Protein AF-A0A7L3M4V9-F1 (afdb_monomer_lite)

Radius of gyration: 29.65 Å; chains: 1; bounding box: 80×29×102 Å

InterPro domains:
  IPR028092 Retinal degeneration protein 3 [PF14473] (6-133)
  IPR028092 Retinal degeneration protein 3 [PTHR28489] (1-167)

Structure (mmCIF, N/CA/C/O backbone):
data_AF-A0A7L3M4V9-F1
#
_entry.id   AF-A0A7L3M4V9-F1
#
loop_
_atom_site.group_PDB
_atom_site.id
_atom_site.type_symbol
_atom_site.label_atom_id
_atom_site.label_alt_id
_atom_site.label_comp_id
_atom_site.label_asym_id
_atom_site.label_entity_id
_atom_site.label_seq_id
_atom_site.pdbx_PDB_ins_code
_atom_site.Cartn_x
_atom_site.Cartn_y
_atom_site.Cartn_z
_atom_site.occupancy
_atom_site.B_iso_or_equiv
_atom_site.auth_seq_id
_atom_site.auth_comp_id
_atom_site.auth_asym_id
_atom_site.auth_atom_id
_atom_site.pdbx_PDB_model_num
ATOM 1 N N . MET A 1 1 ? -22.125 -5.978 -5.009 1.00 40.03 1 MET A N 1
ATOM 2 C CA . MET A 1 1 ? -21.325 -5.673 -6.216 1.00 40.03 1 MET A CA 1
ATOM 3 C C . MET A 1 1 ? -19.858 -5.796 -5.846 1.00 40.03 1 MET A C 1
ATOM 5 O O . MET A 1 1 ? -19.538 -5.395 -4.733 1.00 40.03 1 MET A O 1
ATOM 9 N N . PRO A 1 2 ? -18.978 -6.376 -6.681 1.00 50.69 2 PRO A N 1
ATOM 10 C CA . PRO A 1 2 ? -17.556 -6.343 -6.381 1.00 50.69 2 PRO A CA 1
ATOM 11 C C . PRO A 1 2 ? -17.089 -4.898 -6.581 1.00 50.69 2 PRO A C 1
ATOM 13 O O . PRO A 1 2 ? -17.061 -4.414 -7.708 1.00 50.69 2 PRO A O 1
ATOM 16 N N . LEU A 1 3 ? -16.756 -4.202 -5.492 1.00 53.09 3 LEU A N 1
ATOM 17 C CA . LEU A 1 3 ? -16.322 -2.794 -5.508 1.00 53.09 3 LEU A CA 1
ATOM 18 C C . LEU A 1 3 ? -14.974 -2.584 -6.230 1.00 53.09 3 LEU A C 1
ATOM 20 O O . LEU A 1 3 ? -14.517 -1.467 -6.415 1.00 53.09 3 LEU A O 1
ATOM 24 N N . PHE A 1 4 ? -14.359 -3.666 -6.711 1.00 59.19 4 PHE A N 1
ATOM 25 C CA . PHE A 1 4 ? -13.019 -3.677 -7.285 1.00 59.19 4 PHE A CA 1
ATOM 26 C C . PHE A 1 4 ? -12.988 -4.272 -8.701 1.00 59.19 4 PHE A C 1
ATOM 28 O O . PHE A 1 4 ? -12.036 -4.956 -9.059 1.00 59.19 4 PHE A O 1
ATOM 35 N N . GLY A 1 5 ? -14.028 -4.046 -9.514 1.00 57.38 5 GLY A N 1
ATOM 36 C CA . GLY A 1 5 ? -14.116 -4.575 -10.887 1.00 57.38 5 GLY A CA 1
ATOM 37 C C . GLY A 1 5 ? -13.036 -4.059 -11.852 1.00 57.38 5 GLY A C 1
ATOM 38 O O . GLY A 1 5 ? -12.714 -4.731 -12.827 1.00 57.38 5 GLY A O 1
ATOM 39 N N . TRP A 1 6 ? -12.445 -2.898 -11.559 1.00 62.44 6 TRP A N 1
ATOM 40 C CA . TRP A 1 6 ? -11.313 -2.322 -12.296 1.00 62.44 6 TRP A CA 1
ATOM 41 C C . TRP A 1 6 ? -9.939 -2.885 -11.897 1.00 62.44 6 TRP A C 1
ATOM 43 O O . TRP A 1 6 ? -9.012 -2.858 -12.705 1.00 62.44 6 TRP A O 1
ATOM 53 N N . MET A 1 7 ? -9.802 -3.438 -10.685 1.00 58.91 7 MET A N 1
ATOM 54 C CA . MET A 1 7 ? -8.608 -4.175 -10.276 1.00 58.91 7 MET A CA 1
ATOM 55 C C . MET A 1 7 ? -8.743 -5.587 -10.818 1.00 58.91 7 MET A C 1
ATOM 57 O O . MET A 1 7 ? -9.480 -6.417 -10.283 1.00 58.91 7 MET A O 1
ATOM 61 N N . LYS A 1 8 ? -8.057 -5.881 -11.920 1.00 61.59 8 LYS A N 1
ATOM 62 C CA . LYS A 1 8 ? -8.023 -7.234 -12.470 1.00 61.59 8 LYS A CA 1
ATOM 63 C C . LYS A 1 8 ? -7.034 -8.066 -11.651 1.00 61.59 8 LYS A C 1
ATOM 65 O O . LYS A 1 8 ? -5.949 -8.360 -12.136 1.00 61.59 8 LYS A O 1
ATOM 70 N N . TRP A 1 9 ? -7.431 -8.425 -10.424 1.00 59.47 9 TRP A N 1
ATOM 71 C CA . TRP A 1 9 ? -6.627 -9.146 -9.430 1.00 59.47 9 TRP A CA 1
ATOM 72 C C . TRP A 1 9 ? -5.786 -10.243 -10.083 1.00 59.47 9 TRP A C 1
ATOM 74 O O . TRP A 1 9 ? -6.299 -11.274 -10.535 1.00 59.47 9 TRP A O 1
ATOM 84 N N . SER A 1 10 ? -4.483 -10.000 -10.153 1.00 57.00 10 SER A N 1
ATOM 85 C CA . SER A 1 10 ? -3.526 -10.912 -10.756 1.00 57.00 10 SER A CA 1
ATOM 86 C C . SER A 1 10 ? -3.401 -12.178 -9.893 1.00 57.00 10 SER A C 1
ATOM 88 O O . SER A 1 10 ? -2.800 -12.200 -8.822 1.00 57.00 10 SER A O 1
ATOM 90 N N . LYS A 1 11 ? -4.011 -13.283 -10.344 1.00 53.84 11 LYS A N 1
ATOM 91 C CA . LYS A 1 11 ? -3.866 -14.612 -9.725 1.00 53.84 11 LYS A CA 1
ATOM 92 C C . LYS A 1 11 ? -2.557 -15.260 -10.169 1.00 53.84 11 LYS A C 1
ATOM 94 O O . LYS A 1 11 ? -2.587 -16.189 -10.965 1.00 53.84 11 LYS A O 1
ATOM 99 N N . THR A 1 12 ? -1.409 -14.789 -9.695 1.00 47.69 12 THR A N 1
ATOM 100 C CA . THR A 1 12 ? -0.146 -15.545 -9.772 1.00 47.69 12 THR A CA 1
ATOM 101 C C . THR A 1 12 ? 0.830 -15.010 -8.727 1.00 47.69 12 THR A C 1
ATOM 103 O O . THR A 1 12 ? 1.290 -13.878 -8.823 1.00 47.69 12 THR A O 1
ATOM 106 N N . ASP A 1 13 ? 1.153 -15.827 -7.724 1.00 44.88 13 ASP A N 1
ATOM 107 C CA . 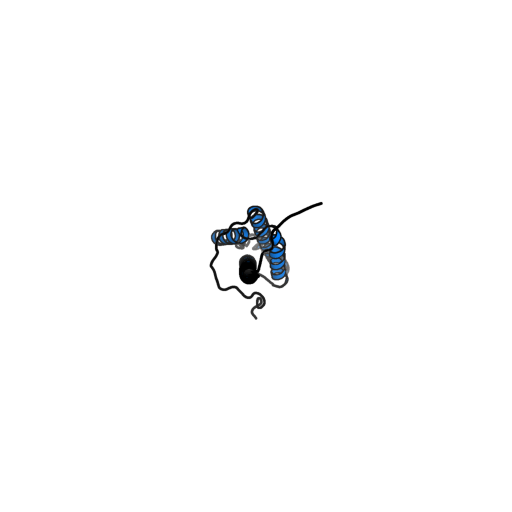ASP A 1 13 ? 2.224 -15.554 -6.763 1.00 44.88 13 ASP A CA 1
ATOM 108 C C . ASP A 1 13 ? 3.503 -16.266 -7.229 1.00 44.88 13 ASP A C 1
ATOM 110 O O . ASP A 1 13 ? 3.714 -17.445 -6.957 1.00 44.88 13 ASP A O 1
ATOM 114 N N . SER A 1 14 ? 4.368 -15.551 -7.949 1.00 47.28 14 SER A N 1
ATOM 115 C CA . SER A 1 14 ? 5.768 -15.942 -8.144 1.00 47.28 14 SER A CA 1
ATOM 116 C C . SER A 1 14 ? 6.628 -14.686 -8.067 1.00 47.28 14 SER A C 1
ATOM 118 O O . SER A 1 14 ? 6.836 -13.987 -9.054 1.00 47.28 14 SER A O 1
ATOM 120 N N . TYR A 1 15 ? 7.059 -14.342 -6.852 1.00 53.94 15 TYR A N 1
ATOM 121 C CA . TYR A 1 15 ? 7.896 -13.169 -6.622 1.00 53.94 15 TYR A CA 1
ATOM 122 C C . TYR A 1 15 ? 9.366 -13.526 -6.826 1.00 53.94 15 TYR A C 1
ATOM 124 O O . TYR A 1 15 ? 9.974 -14.190 -5.985 1.00 53.94 15 TYR A O 1
ATOM 132 N N . LYS A 1 16 ? 9.953 -13.070 -7.934 1.00 55.12 16 LYS A N 1
ATOM 133 C CA . LYS A 1 16 ? 11.409 -13.054 -8.106 1.00 55.12 16 LYS A CA 1
ATOM 134 C C . LYS A 1 16 ? 11.959 -11.851 -7.340 1.00 55.12 16 LYS A C 1
ATOM 136 O O . LYS A 1 16 ? 11.578 -10.719 -7.598 1.00 55.12 16 LYS A O 1
ATOM 141 N N . SER A 1 17 ? 12.820 -12.093 -6.354 1.00 55.34 17 SER A N 1
ATOM 142 C CA . SER A 1 17 ? 13.386 -11.026 -5.523 1.00 55.34 17 SER A CA 1
ATOM 143 C C . SER A 1 17 ? 14.560 -10.358 -6.244 1.00 55.34 17 SER A C 1
ATOM 145 O O . SER A 1 17 ? 15.699 -10.805 -6.142 1.00 55.34 17 SER A O 1
ATOM 147 N N . THR A 1 18 ? 14.285 -9.289 -6.987 1.00 65.69 18 THR A N 1
ATOM 148 C CA . THR A 1 18 ? 15.312 -8.401 -7.553 1.00 65.69 18 THR A CA 1
ATOM 149 C C . THR A 1 18 ? 15.230 -7.042 -6.871 1.00 65.69 18 THR A C 1
ATOM 151 O O . THR A 1 18 ? 14.337 -6.246 -7.141 1.00 65.69 18 THR A O 1
ATOM 154 N N . ARG A 1 19 ? 16.139 -6.778 -5.930 1.00 73.00 19 ARG A N 1
ATOM 155 C CA . ARG A 1 19 ? 16.168 -5.522 -5.167 1.00 73.00 19 ARG A CA 1
ATOM 156 C C . ARG A 1 19 ? 16.691 -4.372 -6.034 1.00 73.00 19 ARG A C 1
ATOM 158 O O . ARG A 1 19 ? 17.780 -4.480 -6.591 1.00 73.00 19 ARG A O 1
ATOM 165 N N . CYS A 1 20 ? 15.972 -3.251 -6.084 1.00 77.31 20 CYS A N 1
ATOM 166 C CA . CYS A 1 20 ? 16.396 -2.072 -6.847 1.00 77.31 20 CYS A CA 1
ATOM 167 C C . CYS A 1 20 ? 17.384 -1.176 -6.063 1.00 77.31 20 CYS A C 1
ATOM 169 O O . CYS A 1 20 ? 17.298 -1.083 -4.828 1.00 77.31 20 CYS A O 1
ATOM 171 N N . PRO A 1 21 ? 18.299 -0.453 -6.739 1.00 79.62 21 PRO A N 1
ATOM 172 C CA . PRO A 1 21 ? 19.087 0.616 -6.120 1.00 79.62 21 PRO A CA 1
ATOM 173 C C . PRO A 1 21 ? 18.177 1.698 -5.512 1.00 79.62 21 PRO A C 1
ATOM 175 O O . PRO A 1 21 ? 17.170 2.075 -6.103 1.00 79.62 21 PRO A O 1
ATOM 178 N N . GLY A 1 22 ? 18.489 2.181 -4.304 1.00 81.75 22 GLY A N 1
ATOM 179 C CA . GLY A 1 22 ? 17.651 3.167 -3.596 1.00 81.75 22 GLY A CA 1
ATOM 180 C C . GLY A 1 22 ? 16.355 2.612 -2.976 1.00 81.75 22 GLY A C 1
ATOM 181 O O . GLY A 1 22 ? 15.596 3.363 -2.361 1.00 81.75 22 GLY A O 1
ATOM 182 N N . SER A 1 23 ? 16.127 1.297 -3.062 1.00 87.56 23 SER A N 1
ATOM 183 C CA . SER A 1 23 ? 14.928 0.603 -2.553 1.00 87.56 23 SER A CA 1
ATOM 184 C C . SER A 1 23 ? 14.627 0.810 -1.068 1.00 87.56 23 SER A C 1
ATOM 186 O O . SER A 1 23 ? 13.478 0.670 -0.652 1.00 87.56 23 SER A O 1
ATOM 188 N N . GLU A 1 24 ? 15.621 1.149 -0.245 1.00 90.50 24 GLU A N 1
ATOM 189 C CA . GLU A 1 24 ? 15.407 1.384 1.186 1.00 90.50 24 GLU A CA 1
ATOM 190 C C . GLU A 1 24 ? 14.561 2.637 1.439 1.00 90.50 24 GLU A C 1
ATOM 192 O O . GLU A 1 24 ? 13.647 2.610 2.263 1.00 90.50 24 GLU A O 1
ATOM 197 N N . VAL A 1 25 ? 14.825 3.722 0.703 1.00 92.69 25 VAL A N 1
ATOM 198 C CA . VAL A 1 25 ? 14.047 4.964 0.812 1.00 92.69 25 VAL A CA 1
ATOM 199 C C . VAL A 1 25 ? 12.627 4.731 0.309 1.00 92.69 25 VAL A C 1
ATOM 201 O O . VAL A 1 25 ? 11.673 5.147 0.960 1.00 92.69 25 VAL A O 1
ATOM 204 N N . VAL A 1 26 ? 12.483 3.996 -0.796 1.00 95.00 26 VAL A N 1
ATOM 205 C CA . VAL A 1 26 ? 11.180 3.628 -1.365 1.00 95.00 26 VAL A CA 1
ATOM 206 C C . VAL A 1 26 ? 10.364 2.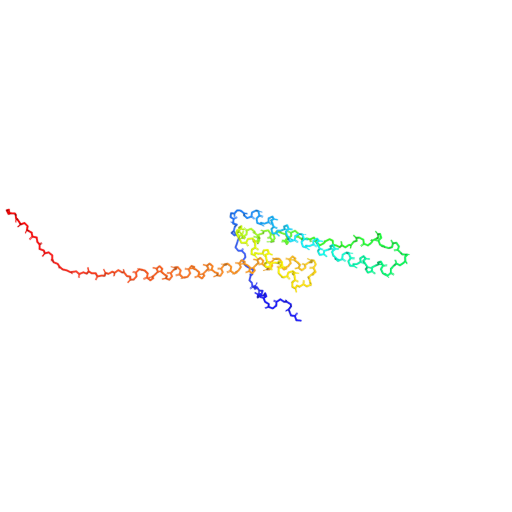814 -0.366 1.00 95.00 26 VAL A C 1
ATOM 208 O O . VAL A 1 26 ? 9.252 3.203 -0.018 1.00 95.00 26 VAL A O 1
ATOM 211 N N . THR A 1 27 ? 10.953 1.750 0.182 1.00 95.50 27 THR A N 1
ATOM 212 C CA . THR A 1 27 ? 10.324 0.896 1.200 1.00 95.50 27 THR A CA 1
ATOM 213 C C . THR A 1 27 ? 9.900 1.692 2.428 1.00 95.50 27 THR A C 1
ATOM 215 O O . THR A 1 27 ? 8.759 1.575 2.872 1.00 95.50 27 THR A O 1
ATOM 218 N N . LYS A 1 28 ? 10.775 2.556 2.955 1.00 95.19 28 LYS A N 1
ATOM 219 C CA . LYS A 1 28 ? 10.448 3.406 4.108 1.00 95.19 28 LYS A CA 1
ATOM 220 C C . LYS A 1 28 ? 9.290 4.360 3.814 1.00 95.19 28 LYS A C 1
ATOM 222 O O . LYS A 1 28 ? 8.410 4.504 4.660 1.00 95.19 28 LYS A O 1
ATOM 227 N N . THR A 1 29 ? 9.278 4.994 2.645 1.00 96.88 29 THR A N 1
ATOM 228 C CA . THR A 1 29 ? 8.236 5.952 2.247 1.00 96.88 29 THR A CA 1
ATOM 229 C C . THR A 1 29 ? 6.889 5.264 2.061 1.00 96.88 29 THR A C 1
ATOM 231 O O . THR A 1 29 ? 5.899 5.660 2.671 1.00 96.88 29 THR A O 1
ATOM 234 N N . LEU A 1 30 ? 6.865 4.184 1.287 1.00 97.25 30 LEU A N 1
ATOM 235 C CA . LEU A 1 30 ? 5.670 3.399 1.000 1.00 97.25 30 LEU A CA 1
ATOM 236 C C . LEU A 1 30 ? 5.024 2.831 2.274 1.00 97.25 30 LEU A C 1
ATOM 238 O O . LEU A 1 30 ? 3.827 2.992 2.503 1.00 97.25 30 LEU A O 1
ATOM 242 N N . LEU A 1 31 ? 5.826 2.236 3.161 1.00 96.12 31 LEU A N 1
ATOM 243 C CA . LEU A 1 31 ? 5.326 1.698 4.428 1.00 96.12 31 LEU A CA 1
ATOM 244 C C . LEU A 1 31 ? 4.910 2.790 5.418 1.00 96.12 31 LEU A C 1
ATOM 246 O O . LEU A 1 31 ? 4.036 2.554 6.254 1.00 96.12 31 LEU A O 1
ATOM 250 N N . ARG A 1 32 ? 5.531 3.975 5.362 1.00 95.69 32 ARG A N 1
ATOM 251 C CA . ARG A 1 32 ? 5.104 5.127 6.165 1.00 95.69 32 ARG A CA 1
ATOM 252 C C . ARG A 1 32 ? 3.703 5.571 5.757 1.00 95.69 32 ARG A C 1
ATOM 254 O O . ARG A 1 32 ? 2.879 5.769 6.642 1.00 95.69 32 ARG A O 1
ATOM 261 N N . GLU A 1 33 ? 3.440 5.690 4.461 1.00 96.38 33 GLU A N 1
ATOM 262 C CA . GLU A 1 33 ? 2.121 6.057 3.931 1.00 96.38 33 GLU A CA 1
ATOM 263 C C . GLU A 1 33 ? 1.053 5.032 4.322 1.00 96.38 33 GLU A C 1
ATOM 265 O O . GLU A 1 33 ? 0.018 5.405 4.870 1.00 96.38 33 GLU A O 1
ATOM 270 N N . LEU A 1 34 ? 1.341 3.734 4.174 1.00 95.12 34 LEU A N 1
ATOM 271 C CA . LEU A 1 34 ? 0.451 2.673 4.655 1.00 95.12 34 LEU A CA 1
ATOM 272 C C . LEU A 1 34 ? 0.103 2.844 6.143 1.00 95.12 34 LEU A C 1
ATOM 274 O O . LEU A 1 34 ? -1.068 2.843 6.523 1.00 95.12 34 LEU A O 1
ATOM 278 N N . LYS A 1 35 ? 1.122 3.005 6.997 1.00 93.19 35 LYS A N 1
ATOM 279 C CA . LYS A 1 35 ? 0.932 3.170 8.447 1.00 93.19 35 LYS A CA 1
ATOM 280 C C . LYS A 1 35 ? 0.161 4.440 8.787 1.00 93.19 35 LYS A C 1
ATOM 282 O O . LYS A 1 35 ? -0.584 4.443 9.762 1.00 93.19 35 LYS A O 1
ATOM 287 N N . TRP A 1 36 ? 0.348 5.507 8.014 1.00 93.75 36 TRP A N 1
ATOM 288 C CA . TRP A 1 36 ? -0.402 6.743 8.189 1.00 93.75 36 TRP A CA 1
ATOM 289 C C . TRP A 1 36 ? -1.891 6.520 7.904 1.00 93.75 36 TRP A C 1
ATOM 291 O O . TRP A 1 36 ? -2.715 6.828 8.759 1.00 93.75 36 TRP A O 1
ATOM 301 N N . HIS A 1 37 ? -2.233 5.878 6.783 1.00 93.19 37 HIS A N 1
ATOM 302 C CA . HIS A 1 37 ? -3.626 5.583 6.437 1.00 93.19 37 HIS A CA 1
ATOM 303 C C . HIS A 1 37 ? -4.317 4.647 7.439 1.00 93.19 37 HIS A C 1
ATOM 305 O O . HIS A 1 37 ? -5.487 4.857 7.755 1.00 93.19 37 HIS A O 1
ATOM 311 N N . LEU A 1 38 ? -3.599 3.656 7.981 1.00 90.50 38 LEU A N 1
ATOM 312 C CA . LEU A 1 38 ? -4.114 2.794 9.052 1.00 90.50 38 LEU A CA 1
ATOM 313 C C . LEU A 1 38 ? -4.491 3.595 10.302 1.00 90.50 38 LEU A C 1
ATOM 315 O O . LEU A 1 38 ? -5.599 3.453 10.816 1.00 90.50 38 LEU A O 1
ATOM 319 N N . LYS A 1 39 ? -3.581 4.462 10.758 1.00 88.94 39 LYS A N 1
ATOM 320 C CA . LYS A 1 39 ? -3.802 5.305 11.938 1.00 88.94 39 LYS A CA 1
ATOM 321 C C . LYS A 1 39 ? -4.920 6.313 11.724 1.00 88.94 39 LYS A C 1
ATOM 323 O O . LYS A 1 39 ? -5.721 6.521 12.625 1.00 88.94 39 LYS A O 1
ATOM 328 N N . GLU A 1 40 ? -4.986 6.924 10.547 1.00 89.81 40 GLU A N 1
ATOM 329 C CA . GLU A 1 40 ? -6.013 7.922 10.262 1.00 89.81 40 GLU A CA 1
ATOM 330 C C . GLU A 1 40 ? -7.408 7.293 10.215 1.00 89.81 40 GLU A C 1
ATOM 332 O O . GLU A 1 40 ? -8.354 7.831 10.785 1.00 89.81 40 GLU A O 1
ATOM 337 N N . ARG A 1 41 ? -7.541 6.109 9.607 1.00 86.31 41 ARG A N 1
ATOM 338 C CA . ARG A 1 41 ? -8.820 5.389 9.595 1.00 86.31 41 ARG A CA 1
ATOM 339 C C . ARG A 1 41 ? -9.228 4.921 10.992 1.00 86.31 41 ARG A C 1
ATOM 341 O O . ARG A 1 41 ? -10.402 5.026 11.329 1.00 86.31 41 ARG A O 1
ATOM 348 N N . GLU A 1 42 ? -8.285 4.477 11.824 1.00 84.94 42 GLU A N 1
ATOM 349 C CA . GLU A 1 42 ? -8.560 4.171 13.235 1.00 84.94 42 GLU A CA 1
ATOM 350 C C . GLU A 1 42 ? -9.025 5.417 14.009 1.00 84.94 42 GLU A C 1
ATOM 352 O O . GLU A 1 42 ? -10.034 5.358 14.713 1.00 84.94 42 GLU A O 1
ATOM 357 N N . ARG A 1 43 ? -8.353 6.560 13.813 1.00 86.44 43 ARG A N 1
ATOM 358 C CA . ARG A 1 43 ? -8.709 7.845 14.433 1.00 86.44 43 ARG A CA 1
ATOM 359 C C . ARG A 1 43 ? -10.139 8.264 14.087 1.00 86.44 43 ARG A C 1
ATOM 361 O O . ARG A 1 43 ? -10.899 8.622 14.982 1.00 86.44 43 ARG A O 1
ATOM 368 N N . LEU A 1 44 ? -10.514 8.184 12.809 1.00 83.38 44 LEU A N 1
ATOM 369 C CA . LEU A 1 44 ? -11.859 8.528 12.338 1.00 83.38 44 LEU A CA 1
ATOM 370 C C . LEU A 1 44 ? -12.932 7.600 12.918 1.00 83.38 44 LEU A C 1
ATOM 372 O O . LEU A 1 44 ? -13.976 8.072 13.360 1.00 83.38 44 LEU A O 1
ATOM 376 N N . LEU A 1 45 ? -12.677 6.288 12.956 1.00 80.50 45 LEU A N 1
ATOM 377 C CA . LEU A 1 45 ? -13.613 5.333 13.558 1.00 80.50 45 LEU A CA 1
ATOM 378 C C . LEU A 1 45 ? -13.833 5.623 15.044 1.00 80.50 45 LEU A C 1
ATOM 380 O O . LEU A 1 45 ? -14.968 5.579 15.516 1.00 80.50 45 LEU A O 1
ATOM 384 N N . GLN A 1 46 ? -12.764 5.951 15.768 1.00 80.81 46 GLN A N 1
ATOM 385 C CA . GLN A 1 46 ? -12.847 6.308 17.178 1.00 80.81 46 GLN A CA 1
ATOM 386 C C . GLN A 1 46 ? -13.612 7.622 17.400 1.00 80.81 46 GLN A C 1
ATOM 388 O O . GLN A 1 46 ? -14.379 7.725 18.356 1.00 80.81 46 GLN A O 1
ATOM 393 N N . GLU A 1 47 ? -13.440 8.610 16.520 1.00 81.81 47 GLU A N 1
ATOM 394 C CA . GLU A 1 47 ? -14.158 9.887 16.576 1.00 81.81 47 GLU A CA 1
ATOM 395 C C . GLU A 1 47 ? -15.663 9.702 16.343 1.00 81.81 47 GLU A C 1
ATOM 397 O O . GLU A 1 47 ? -16.463 10.135 17.172 1.00 81.81 47 GLU A O 1
ATOM 402 N N . ILE A 1 48 ? -16.049 8.945 15.310 1.00 80.00 48 ILE A N 1
ATOM 403 C CA . ILE A 1 48 ? -17.452 8.591 15.040 1.00 80.00 48 ILE A CA 1
ATOM 404 C C . ILE A 1 48 ? -18.061 7.845 16.232 1.00 80.00 48 ILE A C 1
ATOM 406 O O . ILE A 1 48 ? -19.186 8.126 16.651 1.00 80.00 48 ILE A O 1
ATOM 410 N N . GLU A 1 49 ? -17.328 6.882 16.792 1.00 76.44 49 GLU A N 1
ATOM 411 C CA . GLU A 1 49 ? -17.794 6.121 17.945 1.00 76.44 49 GLU A CA 1
ATOM 412 C C . GLU A 1 49 ? -17.999 7.033 19.165 1.00 76.44 49 GLU A C 1
ATOM 414 O O . GLU A 1 49 ? -19.004 6.915 19.866 1.00 76.44 49 GLU A O 1
ATOM 419 N N . ASN A 1 50 ? -17.082 7.975 19.400 1.00 73.94 50 ASN A N 1
ATOM 420 C CA . ASN A 1 50 ? -17.182 8.952 20.477 1.00 73.94 50 ASN A CA 1
ATOM 421 C C . ASN A 1 50 ? -18.392 9.884 20.299 1.00 73.94 50 ASN A C 1
ATOM 423 O O . ASN A 1 50 ? -19.172 10.050 21.234 1.00 73.94 50 ASN A O 1
ATOM 427 N N . GLU A 1 51 ? -18.612 10.430 19.102 1.00 75.44 51 GLU A N 1
ATOM 428 C CA . GLU A 1 51 ? -19.765 11.292 18.802 1.00 75.44 51 GLU A CA 1
ATOM 429 C C . GLU A 1 51 ? -21.101 10.562 18.994 1.00 75.44 51 GLU A C 1
ATOM 431 O O . GLU A 1 51 ? -22.017 11.078 19.642 1.00 75.44 51 GLU A O 1
ATOM 436 N N . GLN A 1 52 ? -21.206 9.322 18.506 1.00 67.38 52 GLN A N 1
ATOM 437 C CA . GLN A 1 52 ? -22.402 8.499 18.703 1.00 67.38 52 GLN A CA 1
ATOM 438 C C . GLN A 1 52 ? -22.640 8.153 20.180 1.00 67.38 52 GLN A C 1
ATOM 440 O O . GLN A 1 52 ? -23.790 8.020 20.605 1.00 67.38 52 GLN A O 1
ATOM 445 N N . LYS A 1 53 ? -21.573 8.005 20.974 1.00 63.94 53 LYS A N 1
ATOM 446 C CA . LYS A 1 53 ? -21.645 7.739 22.419 1.00 63.94 53 LYS A CA 1
ATOM 447 C C . LYS A 1 53 ? -22.030 8.983 23.220 1.00 63.94 53 LYS A C 1
ATOM 449 O O . LYS A 1 53 ? -22.810 8.854 24.159 1.00 63.94 53 LYS A O 1
ATOM 454 N N . VAL A 1 54 ? -21.572 10.176 22.828 1.00 64.31 54 VAL A N 1
ATOM 455 C CA . VAL A 1 54 ? -21.993 11.457 23.430 1.00 64.31 54 VAL A CA 1
ATOM 456 C C . VAL A 1 54 ? -23.491 11.696 23.227 1.00 64.31 54 VAL A C 1
ATOM 458 O O . VAL A 1 54 ? -24.168 12.141 24.149 1.00 64.31 54 VAL A O 1
ATOM 461 N N . GLN A 1 55 ? -24.040 11.340 22.062 1.00 61.34 55 GLN A N 1
ATOM 462 C CA . GLN A 1 55 ? -25.482 11.456 21.806 1.00 61.34 55 GLN A CA 1
ATOM 463 C C . GLN A 1 55 ? -26.330 10.432 22.583 1.00 61.34 55 GLN A C 1
ATOM 465 O O . GLN A 1 55 ? -27.502 10.693 22.847 1.00 61.34 55 GLN A O 1
ATOM 470 N N . LYS A 1 56 ? -25.766 9.267 22.937 1.00 61.69 56 LYS A N 1
ATOM 471 C CA . LYS A 1 56 ? -26.495 8.161 23.589 1.00 61.69 56 LYS A CA 1
ATOM 472 C C . LYS A 1 56 ? -26.342 8.105 25.110 1.00 61.69 56 LYS A C 1
ATOM 474 O O . LYS A 1 56 ? -27.210 7.534 25.764 1.00 61.69 56 LYS A O 1
ATOM 479 N N . THR A 1 57 ? -25.286 8.681 25.678 1.00 54.75 57 THR A N 1
ATOM 480 C CA . THR A 1 57 ? -24.924 8.457 27.083 1.00 54.75 57 THR A CA 1
ATOM 481 C C . THR A 1 57 ? -24.901 9.762 27.870 1.00 54.75 57 THR A C 1
ATOM 483 O O . THR A 1 57 ? -23.863 10.393 28.058 1.00 54.75 57 THR A O 1
ATOM 486 N N . GLY A 1 58 ? -26.056 10.123 28.426 1.00 57.62 58 GLY A N 1
ATOM 487 C CA . GLY A 1 58 ? -26.075 10.822 29.704 1.00 57.62 58 GLY A CA 1
ATOM 488 C C . GLY A 1 58 ? -25.767 9.815 30.817 1.00 57.62 58 GLY A C 1
ATOM 489 O O . GLY A 1 58 ? -26.595 8.961 31.094 1.00 57.62 58 GLY A O 1
ATOM 490 N N . MET A 1 59 ? -24.603 9.943 31.462 1.00 54.62 59 MET A N 1
ATOM 491 C CA . MET A 1 59 ? -24.265 9.344 32.772 1.00 54.62 59 MET A CA 1
ATOM 492 C C . MET A 1 59 ? -23.852 7.857 32.883 1.00 54.62 59 MET A C 1
ATOM 494 O O . MET A 1 59 ? -24.222 7.233 33.868 1.00 54.62 59 MET A O 1
ATOM 498 N N . ASP A 1 60 ? -22.996 7.290 32.020 1.00 55.53 60 ASP A N 1
ATOM 499 C CA . ASP A 1 60 ? -22.331 6.016 32.378 1.00 55.53 60 ASP A CA 1
ATOM 500 C C . ASP A 1 60 ? -20.822 5.988 32.085 1.00 55.53 60 ASP A C 1
ATOM 502 O O . ASP A 1 60 ? -20.363 6.111 30.948 1.00 55.53 60 ASP A O 1
ATOM 506 N N . TYR A 1 61 ? -20.032 5.759 33.141 1.00 54.62 61 TYR A N 1
ATOM 507 C CA . TYR A 1 61 ? -18.559 5.719 33.155 1.00 54.62 61 TYR A CA 1
ATOM 508 C C . TYR A 1 61 ? -17.946 4.463 32.500 1.00 54.62 61 TYR A C 1
ATOM 510 O O . TYR A 1 61 ? -16.747 4.205 32.626 1.00 54.62 61 TYR A O 1
ATOM 518 N N . ASN A 1 62 ? -18.737 3.687 31.754 1.00 55.00 62 ASN A N 1
ATOM 519 C CA . ASN A 1 62 ? -18.263 2.514 31.010 1.00 55.00 62 ASN A CA 1
ATOM 520 C C . ASN A 1 62 ? -17.242 2.865 29.904 1.00 55.00 62 ASN A C 1
ATOM 522 O O . ASN A 1 62 ? -16.507 1.989 29.448 1.00 55.00 62 ASN A O 1
ATOM 526 N N . TRP A 1 63 ? -17.134 4.141 29.510 1.00 55.25 63 TRP A N 1
ATOM 527 C CA . TRP A 1 63 ? -16.151 4.636 28.535 1.00 55.25 63 TRP A CA 1
ATOM 528 C C . TRP A 1 63 ? -14.692 4.419 28.961 1.00 55.25 63 TRP A C 1
ATOM 530 O O . TRP A 1 63 ? -13.836 4.210 28.104 1.00 55.25 63 TRP A O 1
ATOM 540 N N . LEU A 1 64 ? -14.396 4.401 30.266 1.00 50.59 64 LEU A N 1
ATOM 541 C CA . LEU A 1 64 ? -13.026 4.220 30.759 1.00 50.59 64 LEU A CA 1
ATOM 542 C C . LEU A 1 64 ? -12.516 2.782 30.541 1.00 50.59 64 LEU A C 1
ATOM 544 O O . LEU A 1 64 ? -11.312 2.543 30.515 1.00 50.59 64 LEU A O 1
ATOM 548 N N . LYS A 1 65 ? -13.428 1.816 30.359 1.00 52.16 65 LYS A N 1
ATOM 549 C CA . LYS A 1 65 ? -13.108 0.383 30.292 1.00 52.16 65 LYS A CA 1
ATOM 550 C C . LYS A 1 65 ? -12.920 -0.156 28.870 1.00 52.16 65 LYS A C 1
ATOM 552 O O . LYS A 1 65 ? -12.304 -1.205 28.717 1.00 52.16 65 LYS A O 1
ATOM 557 N N . ASN A 1 66 ? -13.407 0.545 27.841 1.00 49.59 66 ASN A N 1
ATOM 558 C CA . ASN A 1 66 ? -13.525 -0.006 26.482 1.00 49.59 66 ASN A CA 1
ATOM 559 C C . ASN A 1 66 ? -12.373 0.342 25.517 1.00 49.59 66 ASN A C 1
ATOM 561 O O . ASN A 1 66 ? -12.510 0.146 24.314 1.00 49.59 66 ASN A O 1
ATOM 565 N N . TYR A 1 67 ? -11.214 0.785 26.017 1.00 47.72 67 TYR A N 1
ATOM 566 C CA . TYR A 1 67 ? -9.996 1.029 25.218 1.00 47.72 67 TYR A CA 1
ATOM 567 C C . TYR A 1 67 ? -9.312 -0.253 24.693 1.00 47.72 67 TYR A C 1
ATOM 569 O O . TYR A 1 67 ? -8.120 -0.260 24.400 1.00 47.72 67 TYR A O 1
ATOM 577 N N . GLN A 1 68 ? -10.047 -1.355 24.562 1.00 47.41 68 GLN A N 1
ATOM 578 C CA . GLN A 1 68 ? -9.562 -2.591 23.950 1.00 47.41 68 GLN A CA 1
ATOM 579 C C . GLN A 1 68 ? -10.059 -2.685 22.506 1.00 47.41 68 GLN A C 1
ATOM 581 O O . GLN A 1 68 ? -10.678 -3.668 22.114 1.00 47.41 68 GLN A O 1
ATOM 586 N N . ASN A 1 69 ? -9.810 -1.648 21.704 1.00 49.50 69 ASN A N 1
ATOM 587 C CA . ASN A 1 69 ? -9.854 -1.823 20.257 1.00 49.50 69 ASN A CA 1
ATOM 588 C C . ASN A 1 69 ? -8.529 -2.496 19.862 1.00 49.50 69 ASN A C 1
ATOM 590 O O . ASN A 1 69 ? -7.473 -1.953 20.210 1.00 49.50 69 ASN A O 1
ATOM 594 N N . PRO A 1 70 ? -8.531 -3.685 19.232 1.00 51.69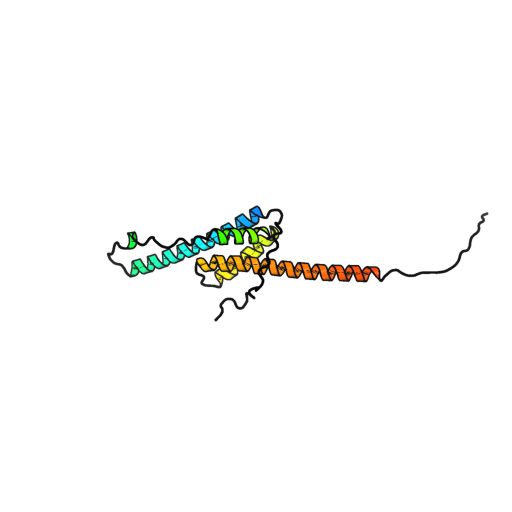 70 PRO A N 1
ATOM 595 C CA . PRO A 1 70 ? -7.306 -4.276 18.722 1.00 51.69 70 PRO A CA 1
ATOM 596 C C . PRO A 1 70 ? -6.690 -3.312 17.708 1.00 51.69 70 PRO A C 1
ATOM 598 O O . PRO A 1 70 ? -7.144 -3.225 16.570 1.00 51.69 70 PRO A O 1
ATOM 601 N N . GLN A 1 71 ? -5.661 -2.584 18.153 1.00 56.06 71 GLN A N 1
ATOM 602 C CA . GLN A 1 71 ? -4.806 -1.738 17.326 1.00 56.06 71 GLN A CA 1
ATOM 603 C C . GLN A 1 71 ? -4.555 -2.450 16.004 1.00 56.06 71 GLN A C 1
ATOM 605 O O . GLN A 1 71 ? -4.038 -3.574 16.028 1.00 56.06 71 GLN A O 1
ATOM 610 N N . ALA A 1 72 ? -4.932 -1.823 14.886 1.00 62.56 72 ALA A N 1
ATOM 611 C CA . ALA A 1 72 ? -4.760 -2.361 13.537 1.00 62.56 72 ALA A CA 1
ATOM 612 C C . ALA A 1 72 ? -3.260 -2.512 13.222 1.00 62.56 72 ALA A C 1
ATOM 614 O O . ALA A 1 72 ? -2.630 -1.700 12.545 1.00 62.56 72 ALA A O 1
ATOM 615 N N . THR A 1 73 ? -2.661 -3.549 13.796 1.00 75.38 73 THR A N 1
ATOM 616 C CA . THR A 1 73 ? -1.231 -3.806 13.782 1.00 75.38 73 THR A CA 1
ATOM 617 C C . THR A 1 73 ? -0.966 -4.788 12.664 1.00 75.38 73 THR A C 1
ATOM 619 O O . THR A 1 73 ? -1.508 -5.891 12.656 1.00 75.38 73 THR A O 1
ATOM 622 N N . ILE A 1 74 ? -0.119 -4.388 11.721 1.00 83.69 74 ILE A N 1
ATOM 623 C CA . ILE A 1 74 ? 0.289 -5.248 10.612 1.00 83.69 74 ILE A CA 1
ATOM 624 C C . ILE A 1 74 ? 1.040 -6.456 11.200 1.00 83.69 74 ILE A C 1
ATOM 626 O O . ILE A 1 74 ? 2.063 -6.256 11.867 1.00 83.69 74 ILE A O 1
ATOM 630 N N . PRO A 1 75 ? 0.584 -7.701 10.967 1.00 88.12 75 PRO A N 1
ATOM 631 C CA . PRO A 1 75 ? 1.309 -8.883 11.411 1.00 88.12 75 PRO A CA 1
ATOM 632 C C . PRO A 1 75 ? 2.735 -8.898 10.850 1.00 88.12 75 PRO A C 1
ATOM 634 O O . PRO A 1 75 ? 2.968 -8.518 9.702 1.00 88.12 75 PRO A O 1
ATOM 637 N N . ALA A 1 76 ? 3.705 -9.389 11.625 1.00 88.81 76 ALA A N 1
ATOM 638 C CA . ALA A 1 76 ? 5.115 -9.385 11.215 1.00 88.81 76 ALA A CA 1
ATOM 639 C C . ALA A 1 76 ? 5.366 -10.126 9.885 1.00 88.81 76 ALA A C 1
ATOM 641 O O . ALA A 1 76 ? 6.255 -9.757 9.117 1.00 88.81 76 ALA A O 1
ATOM 642 N N . THR A 1 77 ? 4.577 -11.164 9.599 1.00 89.81 77 THR A N 1
ATOM 643 C CA . THR A 1 77 ? 4.616 -11.904 8.331 1.00 89.81 77 THR A CA 1
ATOM 644 C C . THR A 1 77 ? 4.184 -11.039 7.151 1.00 89.81 77 THR A C 1
ATOM 646 O O . THR A 1 77 ? 4.861 -11.031 6.125 1.00 89.81 77 THR A O 1
ATOM 649 N N . GLU A 1 78 ? 3.105 -10.273 7.300 1.00 89.94 78 GLU A N 1
ATOM 650 C CA . GLU A 1 78 ? 2.631 -9.353 6.265 1.00 89.94 78 GLU A CA 1
ATOM 651 C C . GLU A 1 78 ? 3.588 -8.183 6.070 1.00 89.94 78 GLU A C 1
ATOM 653 O O . GLU A 1 78 ? 3.920 -7.846 4.937 1.00 89.94 78 GLU A O 1
ATOM 658 N N . GLN A 1 79 ? 4.111 -7.628 7.164 1.00 93.12 79 GLN A N 1
ATOM 659 C CA . GLN A 1 79 ? 5.109 -6.563 7.130 1.00 93.12 79 GLN A CA 1
ATOM 660 C C . GLN A 1 79 ? 6.321 -6.961 6.272 1.00 93.12 79 GLN A C 1
ATOM 662 O O . GLN A 1 79 ? 6.717 -6.211 5.382 1.00 93.12 79 GLN A O 1
ATOM 667 N N . ARG A 1 80 ? 6.862 -8.173 6.472 1.00 93.69 80 ARG A N 1
ATOM 668 C CA . ARG A 1 80 ? 7.977 -8.695 5.661 1.00 93.69 80 ARG A CA 1
ATOM 669 C C . ARG A 1 80 ? 7.609 -8.856 4.191 1.00 93.69 80 ARG A C 1
ATOM 671 O O . ARG A 1 80 ? 8.420 -8.554 3.322 1.00 93.69 80 ARG A O 1
ATOM 678 N N . GLN A 1 81 ? 6.401 -9.336 3.895 1.00 94.00 81 GLN A N 1
ATOM 679 C CA . GLN A 1 81 ? 5.946 -9.453 2.509 1.00 94.00 81 GLN A CA 1
ATOM 680 C C . GLN A 1 81 ? 5.899 -8.078 1.845 1.00 94.00 81 GLN A C 1
ATOM 682 O O . GLN A 1 81 ? 6.468 -7.913 0.773 1.00 94.00 81 GLN A O 1
ATOM 687 N N . LEU A 1 82 ? 5.301 -7.082 2.499 1.00 95.06 82 LEU A N 1
ATOM 688 C CA . LEU A 1 82 ? 5.234 -5.715 1.982 1.00 95.06 82 LEU A CA 1
ATOM 689 C C . LEU A 1 82 ? 6.624 -5.114 1.760 1.00 95.06 82 LEU A C 1
ATOM 691 O O . LEU A 1 82 ? 6.837 -4.472 0.738 1.00 95.06 82 LEU A O 1
ATOM 695 N N . GLU A 1 83 ? 7.576 -5.352 2.663 1.00 95.50 83 GLU A N 1
ATOM 696 C CA . GLU A 1 83 ? 8.970 -4.920 2.494 1.00 95.50 83 GLU A CA 1
ATOM 697 C C . GLU A 1 83 ? 9.603 -5.510 1.229 1.00 95.50 83 GLU A C 1
ATOM 699 O O . GLU A 1 83 ? 10.215 -4.778 0.449 1.00 95.50 83 GLU A O 1
ATOM 704 N N . VAL A 1 84 ? 9.398 -6.807 0.973 1.00 94.81 84 VAL A N 1
ATOM 705 C CA . VAL A 1 84 ? 9.881 -7.460 -0.253 1.00 94.81 84 VAL A CA 1
ATOM 706 C C . VAL A 1 84 ? 9.259 -6.817 -1.490 1.00 94.81 84 VAL A C 1
ATOM 708 O O . VAL A 1 84 ? 9.993 -6.474 -2.418 1.00 94.81 84 VAL A O 1
ATOM 711 N N . LEU A 1 85 ? 7.940 -6.605 -1.503 1.00 95.50 85 LEU A N 1
ATOM 712 C CA . LEU A 1 85 ? 7.246 -5.955 -2.622 1.00 95.50 85 LEU A CA 1
ATOM 713 C C . LEU A 1 85 ? 7.775 -4.532 -2.861 1.00 95.50 85 LEU A C 1
ATOM 715 O O . LEU A 1 85 ? 8.153 -4.193 -3.978 1.00 95.50 85 LEU A O 1
ATOM 719 N N . CYS A 1 86 ? 7.867 -3.715 -1.809 1.00 95.44 86 CYS A N 1
ATOM 720 C CA . CYS A 1 86 ? 8.341 -2.335 -1.910 1.00 95.44 86 CYS A CA 1
ATOM 721 C C . CYS A 1 86 ? 9.788 -2.250 -2.408 1.00 95.44 86 CYS A C 1
ATOM 723 O O . CYS A 1 86 ? 10.143 -1.310 -3.115 1.00 95.44 86 CYS A O 1
ATOM 725 N N . SER A 1 87 ? 10.626 -3.232 -2.062 1.00 94.62 87 SER A N 1
ATOM 726 C CA . SER A 1 87 ? 12.042 -3.231 -2.440 1.00 94.62 87 SER A CA 1
ATOM 727 C C . SER A 1 87 ? 12.304 -3.390 -3.946 1.00 94.62 87 SER A C 1
ATOM 729 O O . SER A 1 87 ? 13.421 -3.135 -4.404 1.00 94.62 87 SER A O 1
ATOM 731 N N . GLN A 1 88 ? 11.282 -3.797 -4.702 1.00 94.12 88 GLN A N 1
ATOM 732 C CA . GLN A 1 88 ? 11.317 -3.971 -6.158 1.00 94.12 88 GLN A CA 1
ATOM 733 C C . GLN A 1 88 ? 10.812 -2.742 -6.919 1.00 94.12 88 GLN A C 1
ATOM 735 O O . GLN A 1 88 ? 10.882 -2.702 -8.142 1.00 94.12 88 GLN A O 1
ATOM 740 N N . ILE A 1 89 ? 10.295 -1.736 -6.211 1.00 93.31 89 ILE A N 1
ATOM 741 C CA . ILE A 1 89 ? 9.816 -0.498 -6.819 1.00 93.31 89 ILE A CA 1
ATOM 742 C C . ILE A 1 89 ? 10.999 0.449 -7.017 1.00 93.31 89 ILE A C 1
ATOM 744 O O . ILE A 1 89 ? 11.770 0.707 -6.085 1.00 93.31 89 ILE A O 1
ATOM 748 N N . GLN A 1 90 ? 11.133 1.003 -8.223 1.00 91.56 90 GLN A N 1
ATOM 749 C CA . GLN A 1 90 ? 12.159 2.006 -8.490 1.00 91.56 90 GLN A CA 1
ATOM 750 C C . GLN A 1 90 ? 11.797 3.355 -7.846 1.00 91.56 90 GLN A C 1
ATOM 752 O O . GLN A 1 90 ? 10.621 3.729 -7.815 1.00 91.56 90 GLN A O 1
ATOM 757 N N . PRO A 1 91 ? 12.782 4.154 -7.393 1.00 91.81 91 PRO A N 1
ATOM 758 C CA . PRO A 1 91 ? 12.518 5.458 -6.784 1.00 91.81 91 PRO A CA 1
ATOM 759 C C . PRO A 1 91 ? 11.628 6.385 -7.622 1.00 91.81 91 PRO A C 1
ATOM 761 O O . PRO A 1 91 ? 10.689 6.966 -7.074 1.00 91.81 91 PRO A O 1
ATOM 764 N N . CYS A 1 92 ? 11.851 6.458 -8.939 1.00 90.44 92 CYS A N 1
ATOM 765 C CA . CYS A 1 92 ? 11.065 7.276 -9.872 1.00 90.44 92 CYS A CA 1
ATOM 766 C C . CYS A 1 92 ? 9.585 6.862 -9.965 1.00 90.44 92 CYS A C 1
ATOM 768 O O . CYS A 1 92 ? 8.735 7.686 -10.285 1.00 90.44 92 CYS A O 1
ATOM 770 N N . GLN A 1 93 ? 9.266 5.610 -9.639 1.00 93.38 93 GLN A N 1
ATOM 771 C CA . GLN A 1 93 ? 7.924 5.035 -9.734 1.00 93.38 93 GLN A CA 1
ATOM 772 C C . GLN A 1 93 ? 7.125 5.136 -8.427 1.00 93.38 93 GLN A C 1
ATOM 774 O O . GLN A 1 93 ? 5.913 4.917 -8.421 1.00 93.38 93 GLN A O 1
ATOM 779 N N . THR A 1 94 ? 7.777 5.504 -7.317 1.00 95.31 94 THR A N 1
ATOM 780 C CA . THR A 1 94 ? 7.146 5.601 -5.988 1.00 95.31 94 THR A CA 1
ATOM 781 C C . THR A 1 94 ? 5.894 6.482 -6.006 1.00 95.31 94 THR A C 1
ATOM 783 O O . THR A 1 94 ? 4.877 6.129 -5.410 1.00 95.31 94 THR A O 1
ATOM 786 N N . GLY A 1 95 ? 5.947 7.615 -6.717 1.00 96.25 95 GLY A N 1
ATOM 787 C CA . GLY A 1 95 ? 4.824 8.549 -6.826 1.00 96.25 95 GLY A CA 1
ATOM 788 C C . GLY A 1 95 ? 3.604 7.938 -7.517 1.00 96.25 95 GLY A C 1
ATOM 789 O O . GLY A 1 95 ? 2.480 8.134 -7.057 1.00 96.25 95 GLY A O 1
ATOM 790 N N . THR A 1 96 ? 3.815 7.140 -8.565 1.00 95.94 96 THR A N 1
ATOM 791 C CA . THR A 1 96 ? 2.741 6.448 -9.292 1.00 95.94 96 THR A CA 1
ATOM 792 C C . THR A 1 96 ? 2.036 5.434 -8.397 1.00 95.94 96 THR A C 1
ATOM 794 O O . THR A 1 96 ? 0.809 5.436 -8.313 1.00 95.94 96 THR A O 1
ATOM 797 N N . VAL A 1 97 ? 2.804 4.620 -7.663 1.00 96.81 97 VAL A N 1
ATOM 798 C CA . VAL A 1 97 ? 2.260 3.634 -6.714 1.00 96.81 97 VAL A CA 1
ATOM 799 C C . VAL A 1 97 ? 1.425 4.316 -5.630 1.00 96.81 97 VAL A C 1
ATOM 801 O O . VAL A 1 97 ? 0.299 3.898 -5.366 1.00 96.81 97 VAL A O 1
ATOM 804 N N . LEU A 1 98 ? 1.944 5.392 -5.026 1.00 97.44 98 LEU A N 1
ATOM 805 C CA . LEU A 1 98 ? 1.219 6.148 -4.000 1.00 97.44 98 LEU A CA 1
ATOM 806 C C . LEU A 1 98 ? -0.052 6.801 -4.541 1.00 97.44 98 LEU A C 1
ATOM 808 O O . LEU A 1 98 ? -1.068 6.813 -3.850 1.00 97.44 98 LEU A O 1
ATOM 812 N N . SER A 1 99 ? -0.005 7.321 -5.767 1.00 96.50 99 SER A N 1
ATOM 813 C CA . SER A 1 99 ? -1.166 7.945 -6.404 1.00 96.50 99 SER A CA 1
ATOM 814 C C . SER A 1 99 ? -2.285 6.925 -6.600 1.00 96.50 99 SER A C 1
ATOM 816 O O . SER A 1 99 ? -3.395 7.152 -6.128 1.00 96.50 99 SER A O 1
ATOM 818 N N . ARG A 1 100 ? -1.970 5.756 -7.178 1.00 95.69 100 ARG A N 1
ATOM 819 C CA . ARG A 1 100 ? -2.944 4.668 -7.358 1.00 95.69 100 ARG A CA 1
ATOM 820 C C . ARG A 1 100 ? -3.485 4.156 -6.029 1.00 95.69 100 ARG A C 1
ATOM 822 O O . ARG A 1 100 ? -4.677 3.913 -5.907 1.00 95.69 100 ARG A O 1
ATOM 829 N N . PHE A 1 101 ? -2.634 4.017 -5.015 1.00 96.56 101 PHE A N 1
ATOM 830 C CA . PHE A 1 101 ? -3.081 3.607 -3.687 1.00 96.56 101 PHE A CA 1
ATOM 831 C C . PHE A 1 101 ? -4.089 4.594 -3.082 1.00 96.56 101 PHE A C 1
ATOM 833 O O . PHE A 1 101 ? -5.151 4.180 -2.625 1.00 96.56 101 PHE A O 1
ATOM 840 N N . ARG A 1 102 ? -3.787 5.896 -3.112 1.00 95.75 102 ARG A N 1
ATOM 841 C CA . ARG A 1 102 ? -4.659 6.938 -2.551 1.00 95.75 102 ARG A CA 1
ATOM 842 C C . ARG A 1 102 ? -5.983 7.066 -3.293 1.00 95.75 102 ARG A C 1
ATOM 844 O O . ARG A 1 102 ? -7.004 7.243 -2.642 1.00 95.75 102 ARG A O 1
ATOM 851 N N . GLU A 1 103 ? -5.965 6.946 -4.616 1.00 93.81 103 GLU A N 1
ATOM 852 C CA . GLU A 1 103 ? -7.167 6.930 -5.456 1.00 93.81 103 GLU A CA 1
ATOM 853 C C . GLU A 1 103 ? -8.133 5.828 -4.999 1.00 93.81 103 GLU A C 1
ATOM 855 O O . GLU A 1 103 ? -9.290 6.094 -4.687 1.00 93.81 103 GLU A O 1
ATOM 860 N N . VAL A 1 104 ? -7.620 4.612 -4.798 1.00 92.75 104 VAL A N 1
ATOM 861 C CA . VAL A 1 104 ? -8.427 3.477 -4.329 1.00 92.75 104 VAL A CA 1
ATOM 862 C C . VAL A 1 104 ? -8.990 3.723 -2.932 1.00 92.75 10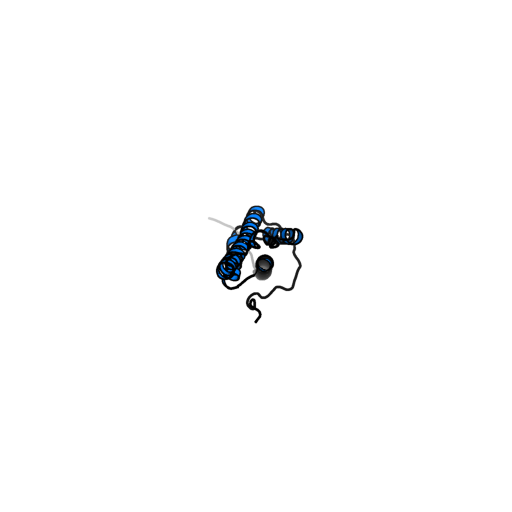4 VAL A C 1
ATOM 864 O O . VAL A 1 104 ? -10.146 3.399 -2.674 1.00 92.75 104 VAL A O 1
ATOM 867 N N . LEU A 1 105 ? -8.207 4.309 -2.024 1.00 92.69 105 LEU A N 1
ATOM 868 C CA . LEU A 1 105 ? -8.689 4.639 -0.679 1.00 92.69 105 LEU A CA 1
ATOM 869 C C . LEU A 1 105 ? -9.716 5.778 -0.656 1.00 92.69 105 LEU A C 1
ATOM 871 O O . LEU A 1 105 ? -10.476 5.868 0.309 1.00 92.69 105 LEU A O 1
ATOM 875 N N . ALA A 1 106 ? -9.694 6.668 -1.649 1.00 90.69 106 ALA A N 1
ATOM 876 C CA . ALA A 1 106 ? -10.617 7.793 -1.759 1.00 90.69 106 ALA A CA 1
ATOM 877 C C . ALA A 1 106 ? -11.966 7.369 -2.354 1.00 90.69 106 ALA A C 1
ATOM 879 O O . ALA A 1 106 ? -13.003 7.884 -1.948 1.00 90.69 106 ALA A O 1
ATOM 880 N N . GLU A 1 107 ? -11.957 6.415 -3.284 1.00 88.50 107 GLU A N 1
ATOM 881 C CA . GLU A 1 107 ? -13.165 5.913 -3.946 1.00 88.50 107 GLU A CA 1
ATOM 882 C C . GLU A 1 107 ? -13.918 4.848 -3.137 1.00 88.50 107 GLU A C 1
ATOM 884 O O . GLU A 1 107 ? -15.038 4.485 -3.492 1.00 88.50 107 GLU A O 1
ATOM 889 N N . ASN A 1 108 ? -13.315 4.324 -2.064 1.00 84.06 108 ASN A N 1
ATOM 890 C CA . ASN A 1 108 ? -13.855 3.192 -1.319 1.00 84.06 108 ASN A CA 1
ATOM 891 C C . ASN A 1 108 ? -13.921 3.467 0.190 1.00 84.06 108 ASN A C 1
ATOM 893 O O . ASN A 1 108 ? -12.959 3.936 0.808 1.00 84.06 108 ASN A O 1
ATOM 897 N N . ASP A 1 109 ? -15.036 3.072 0.804 1.00 83.88 109 ASP A N 1
ATOM 898 C CA . ASP A 1 109 ? -15.169 2.987 2.258 1.00 83.88 109 ASP A CA 1
ATOM 899 C C . ASP A 1 109 ? -14.483 1.715 2.757 1.00 83.88 109 ASP A C 1
ATOM 901 O O . ASP A 1 109 ? -15.051 0.625 2.738 1.00 83.88 109 ASP A O 1
ATOM 905 N N . VAL A 1 110 ? -13.223 1.867 3.159 1.00 85.06 110 VAL A N 1
ATOM 906 C CA . VAL A 1 110 ? -12.343 0.754 3.530 1.00 85.06 110 VAL A CA 1
ATOM 907 C C . VAL A 1 110 ? -12.140 0.664 5.035 1.00 85.06 110 VAL A C 1
ATOM 909 O O . VAL A 1 110 ? -11.918 1.665 5.725 1.00 85.06 110 VAL A O 1
ATOM 912 N N . LEU A 1 111 ? -12.155 -0.561 5.544 1.00 82.25 111 LEU A N 1
ATOM 913 C CA . LEU A 1 111 ? -11.840 -0.877 6.930 1.00 82.25 111 LEU A CA 1
ATOM 914 C C . LEU A 1 111 ? -10.316 -0.915 7.127 1.00 82.25 111 LEU A C 1
ATOM 916 O O . LEU A 1 111 ? -9.580 -1.209 6.181 1.00 82.25 111 LEU A O 1
ATOM 920 N N . PRO A 1 112 ? -9.797 -0.665 8.345 1.00 80.31 112 PRO A N 1
ATOM 921 C CA . PRO A 1 112 ? -8.355 -0.595 8.582 1.00 80.31 112 PRO A CA 1
ATOM 922 C C . PRO A 1 112 ? -7.579 -1.824 8.084 1.00 80.31 112 PRO A C 1
ATOM 924 O O . PRO A 1 112 ? -6.555 -1.683 7.422 1.00 80.31 112 PRO A O 1
ATOM 927 N N . TRP A 1 113 ? -8.081 -3.040 8.318 1.00 78.12 113 TRP A N 1
ATOM 928 C CA . TRP A 1 113 ? -7.417 -4.266 7.853 1.00 78.12 113 TRP A CA 1
ATOM 929 C C . TRP A 1 113 ? -7.403 -4.410 6.323 1.00 78.12 113 TRP A C 1
ATOM 931 O O . TRP A 1 113 ? -6.487 -5.014 5.768 1.00 78.12 113 TRP A O 1
ATOM 941 N N . GLU A 1 114 ? -8.376 -3.824 5.623 1.00 86.62 114 GLU A N 1
ATOM 942 C CA . GLU A 1 114 ? -8.454 -3.867 4.160 1.00 86.62 114 GLU A CA 1
ATOM 943 C C . GLU A 1 114 ? -7.392 -2.978 3.512 1.00 86.62 114 GLU A C 1
ATOM 945 O O . GLU A 1 114 ? -6.920 -3.293 2.423 1.00 86.62 114 GLU A O 1
ATOM 950 N N . ILE A 1 115 ? -6.941 -1.921 4.195 1.00 91.88 115 ILE A N 1
ATOM 951 C CA . ILE A 1 115 ? -5.896 -1.015 3.694 1.00 91.88 115 ILE A CA 1
ATOM 952 C C . ILE A 1 115 ? -4.602 -1.783 3.412 1.00 91.88 115 ILE A C 1
ATOM 954 O O . ILE A 1 115 ? -3.963 -1.557 2.385 1.00 91.88 115 ILE A O 1
ATOM 958 N N . VAL A 1 116 ? -4.226 -2.724 4.287 1.00 91.75 116 VAL A N 1
ATOM 959 C CA . VAL A 1 116 ? -3.021 -3.551 4.104 1.00 91.75 116 VAL A CA 1
ATOM 960 C C . VAL A 1 116 ? -3.157 -4.438 2.868 1.00 91.75 116 VAL A C 1
ATOM 962 O O . VAL A 1 116 ? -2.232 -4.528 2.056 1.00 91.75 116 VAL A O 1
ATOM 965 N N . TYR A 1 117 ? -4.330 -5.050 2.696 1.00 91.06 117 TYR A N 1
ATOM 966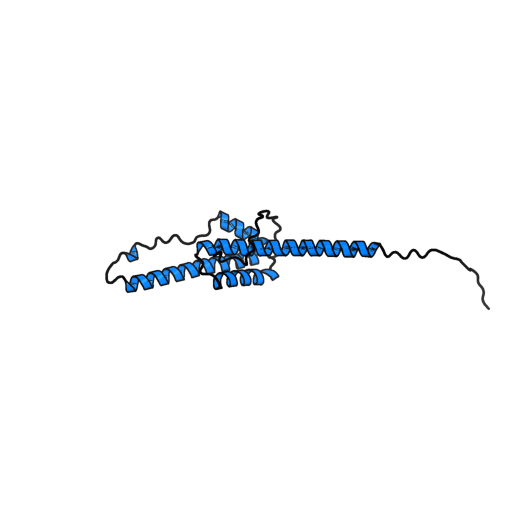 C CA . TYR A 1 117 ? -4.631 -5.891 1.544 1.00 91.06 117 TYR A CA 1
ATOM 967 C C . TYR A 1 117 ? -4.619 -5.093 0.237 1.00 91.06 117 TYR A C 1
ATOM 969 O O . TYR A 1 117 ? -3.941 -5.485 -0.712 1.00 91.06 117 TYR A O 1
ATOM 977 N N . ILE A 1 118 ? -5.300 -3.946 0.206 1.00 93.50 118 ILE A N 1
ATOM 978 C CA . ILE A 1 118 ? -5.329 -3.031 -0.939 1.00 93.50 118 ILE A CA 1
ATOM 979 C C . ILE A 1 118 ? -3.912 -2.599 -1.296 1.00 93.50 118 ILE A C 1
ATOM 981 O O . ILE A 1 118 ? -3.505 -2.700 -2.450 1.00 93.50 118 ILE A O 1
ATOM 985 N N . PHE A 1 119 ? -3.126 -2.183 -0.305 1.00 95.62 119 PHE A N 1
ATOM 986 C CA . PHE A 1 119 ? -1.760 -1.736 -0.524 1.00 95.62 119 PHE A CA 1
ATOM 987 C C . PHE A 1 119 ? -0.879 -2.836 -1.130 1.00 95.62 119 PHE A C 1
ATOM 989 O O . PHE A 1 119 ? -0.206 -2.620 -2.139 1.00 95.62 119 PHE A O 1
ATOM 996 N N . LYS A 1 120 ? -0.943 -4.053 -0.573 1.00 94.75 120 LYS A N 1
ATOM 997 C CA . LYS A 1 120 ? -0.253 -5.234 -1.113 1.00 94.75 120 LYS A CA 1
ATOM 998 C C . LYS A 1 120 ? -0.608 -5.479 -2.579 1.00 94.75 120 LYS A C 1
ATOM 1000 O O . LYS A 1 120 ? 0.229 -5.936 -3.351 1.00 94.75 120 LYS A O 1
ATOM 1005 N N . GLN A 1 121 ? -1.846 -5.201 -2.952 1.00 94.06 121 GLN A N 1
ATOM 1006 C CA . GLN A 1 121 ? -2.395 -5.564 -4.249 1.00 94.06 121 GLN A CA 1
ATOM 1007 C C . GLN A 1 121 ? -2.129 -4.499 -5.299 1.00 94.06 121 GLN A C 1
ATOM 1009 O O . GLN A 1 121 ? -1.749 -4.847 -6.409 1.00 94.06 121 GLN A O 1
ATOM 1014 N N . VAL A 1 122 ? -2.142 -3.222 -4.914 1.00 95.81 122 VAL A N 1
ATOM 1015 C CA . VAL A 1 122 ? -1.585 -2.136 -5.731 1.00 95.81 122 VAL A CA 1
ATOM 1016 C C . VAL A 1 122 ? -0.118 -2.416 -6.071 1.00 95.81 122 VAL A C 1
ATOM 1018 O O . VAL A 1 122 ? 0.274 -2.278 -7.226 1.00 95.81 122 VAL A O 1
ATOM 1021 N N . LEU A 1 123 ? 0.687 -2.869 -5.102 1.00 95.69 123 LEU A N 1
ATOM 1022 C CA . LEU A 1 123 ? 2.088 -3.229 -5.351 1.00 95.69 123 LEU A CA 1
ATOM 1023 C C . LEU A 1 123 ? 2.232 -4.397 -6.336 1.00 95.69 123 LEU A C 1
ATOM 1025 O O . LEU A 1 123 ? 3.053 -4.330 -7.250 1.00 95.69 123 LEU A O 1
ATOM 1029 N N . LYS A 1 124 ? 1.435 -5.457 -6.162 1.00 94.69 124 LYS A N 1
ATOM 1030 C CA . LYS A 1 124 ? 1.431 -6.622 -7.058 1.00 94.69 124 LYS A CA 1
ATOM 1031 C C . LYS A 1 124 ? 1.002 -6.254 -8.475 1.00 94.69 124 LYS A C 1
ATOM 1033 O O . LYS A 1 124 ? 1.693 -6.600 -9.430 1.00 94.69 124 LYS A O 1
ATOM 1038 N N . ASP A 1 125 ? -0.104 -5.534 -8.627 1.00 93.69 125 ASP A N 1
ATOM 1039 C CA . ASP A 1 125 ? -0.601 -5.126 -9.943 1.00 93.69 125 ASP A CA 1
ATOM 1040 C C . ASP A 1 125 ? 0.394 -4.203 -10.650 1.00 93.69 125 ASP A C 1
ATOM 1042 O O . ASP A 1 125 ? 0.656 -4.371 -11.841 1.00 93.69 125 ASP A O 1
ATOM 1046 N N . PHE A 1 126 ? 1.027 -3.286 -9.918 1.00 94.00 126 PHE A N 1
ATOM 1047 C CA . PHE A 1 126 ? 2.059 -2.424 -10.482 1.00 94.00 126 PHE A CA 1
ATOM 1048 C C . PHE A 1 126 ? 3.269 -3.225 -10.985 1.00 94.00 126 PHE A C 1
ATOM 1050 O O . PHE A 1 126 ? 3.693 -3.063 -12.128 1.00 94.00 126 PHE A O 1
ATOM 1057 N N . LEU A 1 127 ? 3.786 -4.147 -10.170 1.00 92.69 127 LEU A N 1
ATOM 1058 C CA . LEU A 1 127 ? 4.952 -4.959 -10.528 1.00 92.69 127 LEU A CA 1
ATOM 1059 C C . LEU A 1 127 ? 4.659 -5.949 -11.663 1.00 92.69 127 LEU A C 1
ATOM 1061 O O . LEU A 1 127 ? 5.492 -6.135 -12.545 1.00 92.69 127 LEU A O 1
ATOM 1065 N N . THR A 1 128 ? 3.462 -6.535 -11.699 1.00 91.25 128 THR A N 1
ATOM 1066 C CA . THR A 1 128 ? 3.043 -7.404 -12.814 1.00 91.25 128 THR A CA 1
ATOM 1067 C C . THR A 1 128 ? 2.821 -6.636 -14.117 1.00 91.25 128 THR A C 1
ATOM 1069 O O . THR A 1 128 ? 2.993 -7.209 -15.194 1.00 91.25 128 THR A O 1
ATOM 1072 N N . THR A 1 129 ? 2.447 -5.356 -14.042 1.00 90.31 129 THR A N 1
ATOM 1073 C CA . THR A 1 129 ? 2.312 -4.488 -15.220 1.00 90.31 129 THR A CA 1
ATOM 1074 C C . THR A 1 129 ? 3.683 -4.174 -15.811 1.00 90.31 129 THR A C 1
ATOM 1076 O O . THR A 1 129 ? 3.886 -4.432 -16.994 1.00 90.31 129 THR A O 1
ATOM 1079 N N . ILE A 1 130 ? 4.644 -3.765 -14.977 1.00 89.12 130 ILE A N 1
ATOM 1080 C CA . ILE A 1 130 ? 6.029 -3.506 -15.406 1.00 89.12 130 ILE A CA 1
ATOM 1081 C C . ILE A 1 130 ? 6.671 -4.752 -16.018 1.00 89.12 130 ILE A C 1
ATOM 1083 O O . ILE A 1 130 ? 7.304 -4.673 -17.064 1.00 89.12 130 ILE A O 1
ATOM 1087 N N . GLU A 1 131 ? 6.506 -5.919 -15.393 1.00 88.44 131 GLU A N 1
ATOM 1088 C CA . GLU A 1 131 ? 7.076 -7.163 -15.922 1.00 88.44 131 GLU A CA 1
ATOM 1089 C C . GLU A 1 131 ? 6.542 -7.481 -17.327 1.00 88.44 131 GLU A C 1
ATOM 1091 O O . GLU A 1 131 ? 7.293 -7.909 -18.202 1.00 88.44 131 GLU A O 1
ATOM 1096 N N . ARG A 1 132 ? 5.250 -7.232 -17.571 1.00 87.62 132 ARG A N 1
ATOM 1097 C CA . ARG A 1 132 ? 4.637 -7.433 -18.889 1.00 87.62 132 ARG A CA 1
ATOM 1098 C C . ARG A 1 132 ? 5.172 -6.445 -19.924 1.00 87.62 132 ARG A C 1
ATOM 1100 O O . ARG A 1 132 ? 5.416 -6.847 -21.057 1.00 87.62 132 ARG A O 1
ATOM 1107 N N . GLU A 1 133 ? 5.332 -5.181 -19.543 1.00 87.00 133 GLU A N 1
ATOM 1108 C CA . GLU A 1 133 ? 5.891 -4.131 -20.404 1.00 87.00 133 GLU A CA 1
ATOM 1109 C C . GLU A 1 133 ? 7.336 -4.468 -20.796 1.00 87.00 133 GLU A C 1
ATOM 1111 O O . GLU A 1 133 ? 7.645 -4.534 -21.983 1.00 87.00 133 GLU A O 1
ATOM 1116 N N . ASN A 1 134 ? 8.173 -4.853 -19.828 1.00 84.44 134 ASN A N 1
ATOM 1117 C CA . ASN A 1 134 ? 9.558 -5.263 -20.073 1.00 84.44 134 ASN A CA 1
ATOM 1118 C C . ASN A 1 134 ? 9.671 -6.483 -21.004 1.00 84.44 134 ASN A C 1
ATOM 1120 O O . ASN A 1 134 ? 10.605 -6.574 -21.799 1.00 84.44 134 ASN A O 1
ATOM 1124 N N . GLN A 1 135 ? 8.766 -7.463 -20.888 1.00 83.62 135 GLN A N 1
ATOM 1125 C CA . GLN A 1 135 ? 8.753 -8.629 -21.783 1.00 83.62 135 GLN A CA 1
ATOM 1126 C C . GLN A 1 135 ? 8.332 -8.252 -23.208 1.00 83.62 135 GLN A C 1
ATOM 1128 O O . GLN A 1 135 ? 8.873 -8.797 -24.169 1.00 83.62 135 GLN A O 1
ATOM 1133 N N . ALA A 1 136 ? 7.387 -7.321 -23.354 1.00 81.06 136 ALA A N 1
ATOM 1134 C CA . ALA A 1 136 ? 6.969 -6.823 -24.659 1.00 81.06 136 ALA A CA 1
ATOM 1135 C C . ALA A 1 136 ? 8.094 -6.034 -25.346 1.00 81.06 136 ALA A C 1
ATOM 1137 O O . ALA A 1 136 ? 8.358 -6.270 -26.523 1.00 81.06 136 ALA A O 1
ATOM 1138 N N . GLU A 1 137 ? 8.795 -5.168 -24.611 1.00 80.19 137 GLU A N 1
ATOM 1139 C CA . GLU A 1 137 ? 9.952 -4.417 -25.117 1.00 80.19 137 GLU A CA 1
ATOM 1140 C C . GLU A 1 137 ? 11.076 -5.353 -25.579 1.00 80.19 137 GLU A C 1
ATOM 1142 O O . GLU A 1 137 ? 11.539 -5.241 -26.711 1.00 80.19 137 GLU A O 1
ATOM 1147 N N . GLN A 1 138 ? 11.427 -6.365 -24.778 1.00 80.56 138 GLN A N 1
ATOM 1148 C CA . GLN A 1 138 ? 12.438 -7.363 -25.158 1.00 80.56 138 GLN A CA 1
ATOM 1149 C C . GLN A 1 138 ? 12.082 -8.125 -26.444 1.00 80.56 138 GLN A C 1
ATOM 1151 O O . GLN A 1 138 ? 12.963 -8.417 -27.252 1.00 80.56 138 GLN A O 1
ATOM 1156 N N . LEU A 1 139 ? 10.802 -8.455 -26.653 1.00 79.38 139 LEU A N 1
ATOM 1157 C CA . LEU A 1 139 ? 10.346 -9.105 -27.886 1.00 79.38 139 LEU A CA 1
ATOM 1158 C C . LEU A 1 139 ? 10.448 -8.173 -29.099 1.00 79.38 139 LEU A C 1
ATOM 1160 O O . LEU A 1 139 ? 10.837 -8.620 -30.179 1.00 79.38 139 LEU A O 1
ATOM 1164 N N . VAL A 1 140 ? 10.118 -6.891 -28.925 1.00 78.94 140 VAL A N 1
ATOM 1165 C CA . VAL A 1 140 ? 10.233 -5.874 -29.979 1.00 78.94 140 VAL A CA 1
ATOM 1166 C C . VAL A 1 140 ? 11.700 -5.642 -30.348 1.00 78.94 140 VAL A C 1
ATOM 1168 O O . VAL A 1 140 ? 12.041 -5.659 -31.531 1.00 78.94 140 VAL A O 1
ATOM 1171 N N . ASP A 1 141 ? 12.586 -5.511 -29.364 1.00 78.00 141 ASP A N 1
ATOM 1172 C CA . ASP A 1 141 ? 14.020 -5.310 -29.590 1.00 78.00 141 ASP A CA 1
ATOM 1173 C C . ASP A 1 141 ? 14.672 -6.521 -30.266 1.00 78.00 141 ASP A C 1
ATOM 1175 O O . ASP A 1 141 ? 15.468 -6.370 -31.200 1.00 78.00 141 ASP A O 1
ATOM 1179 N N . ALA A 1 142 ? 14.287 -7.736 -29.861 1.00 73.81 142 ALA A N 1
ATOM 1180 C CA . ALA A 1 142 ? 14.736 -8.963 -30.509 1.00 73.81 142 ALA A CA 1
ATOM 1181 C C . ALA A 1 142 ? 14.283 -9.026 -31.975 1.00 73.81 142 ALA A C 1
ATOM 1183 O O . ALA A 1 142 ? 15.070 -9.395 -32.847 1.00 73.81 142 ALA A O 1
ATOM 1184 N N . TRP A 1 143 ? 13.041 -8.636 -32.276 1.00 72.12 143 TRP A N 1
ATOM 1185 C CA . TRP A 1 143 ? 12.539 -8.590 -33.651 1.00 72.12 143 TRP A CA 1
ATOM 1186 C C . TRP A 1 143 ? 13.308 -7.576 -34.508 1.00 72.12 143 TRP A C 1
ATOM 1188 O O . TRP A 1 143 ? 13.771 -7.906 -35.599 1.00 72.12 143 TRP A O 1
ATOM 1198 N N . ASN A 1 144 ? 13.523 -6.370 -33.981 1.00 72.94 144 ASN A N 1
ATOM 1199 C CA . ASN A 1 144 ? 14.264 -5.311 -34.668 1.00 72.94 144 ASN A CA 1
ATOM 1200 C C . ASN A 1 144 ? 15.723 -5.706 -34.945 1.00 72.94 144 ASN A C 1
ATOM 1202 O O . ASN A 1 144 ? 16.255 -5.403 -36.013 1.00 72.94 144 ASN A O 1
ATOM 1206 N N . THR A 1 145 ? 16.353 -6.434 -34.019 1.00 71.56 145 THR A N 1
ATOM 1207 C CA . THR A 1 145 ? 17.725 -6.934 -34.185 1.00 71.56 145 THR A CA 1
ATOM 1208 C C . THR A 1 145 ? 17.800 -8.00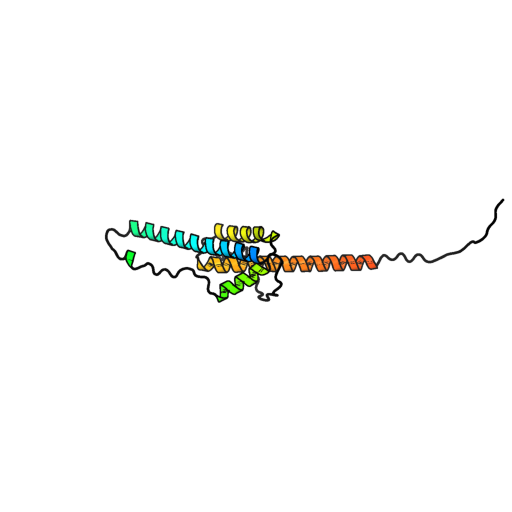6 -35.278 1.00 71.56 145 THR A C 1
ATOM 1210 O O . THR A 1 145 ? 18.650 -7.918 -36.161 1.00 71.56 145 THR A O 1
ATOM 1213 N N . ASN A 1 146 ? 16.858 -8.957 -35.302 1.00 62.09 146 ASN A N 1
ATOM 1214 C CA . ASN A 1 146 ? 16.813 -10.014 -36.323 1.00 62.09 146 ASN A CA 1
ATOM 1215 C C . ASN A 1 146 ? 16.485 -9.482 -37.734 1.00 62.09 146 ASN A C 1
ATOM 1217 O O . ASN A 1 146 ? 16.970 -10.022 -38.725 1.00 62.09 146 ASN A O 1
ATOM 1221 N N . CYS A 1 147 ? 15.694 -8.409 -37.859 1.00 54.50 147 CYS A N 1
ATOM 1222 C CA . CYS A 1 147 ? 15.436 -7.777 -39.159 1.00 54.50 147 CYS A CA 1
ATOM 1223 C C . CYS A 1 147 ? 16.644 -7.002 -39.713 1.00 54.50 147 CYS A C 1
ATOM 1225 O O . CYS A 1 147 ? 16.736 -6.813 -40.926 1.00 54.50 147 CYS A O 1
ATOM 1227 N N . SER A 1 148 ? 17.573 -6.572 -38.855 1.00 53.19 148 SER A N 1
ATOM 1228 C CA . SER A 1 148 ? 18.778 -5.845 -39.274 1.00 53.19 148 SER A CA 1
ATOM 1229 C C . SER A 1 148 ? 19.835 -6.773 -39.899 1.00 53.19 148 SER A C 1
ATOM 1231 O O . SER A 1 148 ? 20.567 -6.364 -40.798 1.00 53.19 148 SER A O 1
ATOM 1233 N N . GLU A 1 149 ? 19.871 -8.055 -39.516 1.00 52.84 149 GLU A N 1
ATOM 1234 C CA . GLU A 1 149 ? 20.829 -9.036 -40.057 1.00 52.84 149 GLU A CA 1
ATOM 1235 C C . GLU A 1 149 ? 20.512 -9.499 -41.497 1.00 52.84 149 GLU A C 1
ATOM 1237 O O . GLU A 1 149 ? 21.381 -10.045 -42.176 1.00 52.84 149 GLU A O 1
ATOM 1242 N N . HIS A 1 150 ? 19.307 -9.232 -42.020 1.00 52.56 150 HIS A N 1
ATOM 1243 C CA . HIS A 1 150 ? 18.905 -9.629 -43.380 1.00 52.56 150 HIS A CA 1
ATOM 1244 C C . HIS A 1 150 ? 19.201 -8.564 -44.464 1.00 52.56 150 HIS A C 1
ATOM 1246 O O . HIS A 1 150 ? 18.849 -8.738 -45.632 1.00 52.56 150 HIS A O 1
ATOM 1252 N N . PHE A 1 151 ? 19.883 -7.466 -44.123 1.00 47.44 151 PHE A N 1
ATOM 1253 C CA . PHE A 1 151 ? 20.339 -6.463 -45.094 1.00 47.44 151 PHE A CA 1
ATOM 1254 C C . PHE A 1 151 ? 21.868 -6.452 -45.221 1.00 47.44 151 PHE A C 1
ATOM 1256 O O . PHE A 1 151 ? 22.518 -5.431 -45.023 1.00 47.44 151 PHE A O 1
ATOM 1263 N N . SER A 1 152 ? 22.458 -7.589 -45.598 1.00 48.03 152 SER A N 1
ATOM 1264 C CA . SER A 1 152 ? 23.780 -7.576 -46.239 1.00 48.03 152 SER A CA 1
ATOM 1265 C C . SER A 1 152 ? 23.580 -7.388 -47.748 1.00 48.03 152 SER A C 1
ATOM 1267 O O . SER A 1 152 ? 22.980 -8.262 -48.378 1.00 48.03 152 SER A O 1
ATOM 1269 N N . PRO A 1 153 ? 24.046 -6.289 -48.371 1.00 48.28 153 PRO A N 1
ATOM 1270 C CA . PRO A 1 153 ? 24.048 -6.196 -49.818 1.00 48.28 153 PRO A CA 1
ATOM 1271 C C . PRO A 1 153 ? 25.105 -7.167 -50.346 1.00 48.28 153 PRO A C 1
ATOM 1273 O O . PRO A 1 153 ? 26.304 -6.906 -50.272 1.00 48.28 153 PRO A O 1
ATOM 1276 N N . HIS A 1 154 ? 24.652 -8.302 -50.877 1.00 47.59 154 HIS A N 1
ATOM 1277 C CA . HIS A 1 154 ? 25.459 -9.193 -51.703 1.00 47.59 154 HIS A CA 1
ATOM 1278 C C . HIS A 1 154 ? 25.742 -8.494 -53.043 1.00 47.59 154 HIS A C 1
ATOM 1280 O O . HIS A 1 154 ? 25.085 -8.747 -54.051 1.00 47.59 154 HIS A O 1
ATOM 1286 N N . GLY A 1 155 ? 26.687 -7.556 -53.043 1.00 46.66 155 GLY A N 1
ATOM 1287 C CA . GLY A 1 155 ? 27.228 -6.934 -54.246 1.00 46.66 155 GLY A CA 1
ATOM 1288 C C . GLY A 1 155 ? 28.509 -7.641 -54.658 1.00 46.66 155 GLY A C 1
ATOM 1289 O O . GLY A 1 155 ? 29.587 -7.220 -54.253 1.00 46.66 155 GLY A O 1
ATOM 1290 N N . ASP A 1 156 ? 28.381 -8.713 -55.439 1.00 45.50 156 ASP A N 1
ATOM 1291 C CA . ASP A 1 156 ? 29.517 -9.407 -56.046 1.00 45.50 156 ASP A CA 1
ATOM 1292 C C . ASP A 1 156 ? 29.661 -9.046 -57.531 1.00 45.50 156 ASP A C 1
ATOM 1294 O O . ASP A 1 156 ? 28.681 -8.988 -58.281 1.00 45.50 156 ASP A O 1
ATOM 1298 N N . SER A 1 157 ? 30.927 -8.934 -57.946 1.00 46.72 157 SER A N 1
ATOM 1299 C CA . SER A 1 157 ? 31.446 -8.774 -59.316 1.00 46.72 157 SER A CA 1
ATOM 1300 C C . SER A 1 157 ? 31.344 -7.347 -59.908 1.00 46.72 157 SER A C 1
ATOM 1302 O O . SER A 1 157 ? 30.357 -6.653 -59.724 1.00 46.72 157 SER A O 1
ATOM 1304 N N . SER A 1 158 ? 32.310 -6.804 -60.658 1.00 45.34 158 SER A N 1
ATOM 1305 C CA . SER A 1 158 ? 33.345 -7.437 -61.476 1.00 45.34 158 SER A CA 1
ATOM 1306 C C . SER A 1 158 ? 34.348 -6.382 -62.011 1.00 45.34 158 SER A C 1
ATOM 1308 O O . SER A 1 158 ? 33.939 -5.347 -62.523 1.00 45.34 158 SER A O 1
ATOM 1310 N N . ASN A 1 159 ? 35.640 -6.744 -61.980 1.00 42.50 159 ASN A N 1
ATOM 1311 C CA . ASN A 1 159 ? 36.751 -6.375 -62.884 1.00 42.50 159 ASN A CA 1
ATOM 1312 C C . ASN A 1 159 ? 37.430 -4.983 -62.857 1.00 42.50 159 ASN A C 1
ATOM 1314 O O . ASN A 1 159 ? 37.028 -4.036 -63.519 1.00 42.50 159 ASN A O 1
ATOM 1318 N N . LYS A 1 160 ? 38.599 -4.972 -62.196 1.00 49.53 160 LYS A N 1
ATOM 1319 C CA . LYS A 1 160 ? 39.952 -4.658 -62.718 1.00 49.53 160 LYS A CA 1
ATOM 1320 C C . LYS A 1 160 ? 40.055 -3.820 -64.011 1.00 49.53 160 LYS A C 1
ATOM 1322 O O . LYS A 1 160 ? 39.754 -4.323 -65.089 1.00 49.53 160 LYS A O 1
ATOM 1327 N N . SER A 1 161 ? 40.735 -2.675 -63.920 1.00 45.66 161 SER A N 1
ATOM 1328 C CA . SER A 1 161 ? 41.817 -2.345 -64.857 1.00 45.66 161 SER A CA 1
ATOM 1329 C C . SER A 1 161 ? 42.896 -1.539 -64.139 1.00 45.66 161 SER A C 1
ATOM 1331 O O . SER A 1 161 ? 42.613 -0.562 -63.455 1.00 45.66 161 SER A O 1
ATOM 1333 N N . ASP A 1 162 ? 44.113 -2.034 -64.289 1.00 52.16 162 ASP A N 1
ATOM 1334 C CA . ASP A 1 162 ? 45.381 -1.556 -63.752 1.00 52.16 162 ASP A CA 1
ATOM 1335 C C . ASP A 1 162 ? 46.138 -0.783 -64.855 1.00 52.16 162 ASP A C 1
ATOM 1337 O O . ASP A 1 162 ? 45.821 -0.969 -66.035 1.00 52.16 162 ASP A O 1
ATOM 1341 N N . LYS A 1 163 ? 47.170 -0.031 -64.445 1.00 57.19 163 LYS A N 1
ATOM 1342 C CA . LYS A 1 163 ? 48.225 0.690 -65.200 1.00 57.19 163 LYS A CA 1
ATOM 1343 C C . LYS A 1 163 ? 48.066 2.183 -65.532 1.00 57.19 163 LYS A C 1
ATOM 1345 O O . LYS A 1 163 ? 47.365 2.569 -66.463 1.00 57.19 163 LYS A O 1
ATOM 1350 N N . ASP A 1 164 ? 48.813 2.980 -64.757 1.00 54.44 164 ASP A N 1
ATOM 1351 C CA . ASP A 1 164 ? 50.011 3.756 -65.154 1.00 54.44 164 ASP A CA 1
ATOM 1352 C C . ASP A 1 164 ? 50.027 4.434 -66.540 1.00 54.44 164 ASP A C 1
ATOM 1354 O O . ASP A 1 164 ? 49.993 3.756 -67.561 1.00 54.44 164 ASP A O 1
ATOM 1358 N N . GLU A 1 165 ? 50.200 5.762 -66.604 1.00 56.94 165 GLU A N 1
ATOM 1359 C CA . GLU A 1 165 ? 51.506 6.458 -66.723 1.00 56.94 165 GLU A CA 1
ATOM 1360 C C . GLU A 1 165 ? 51.304 7.947 -67.125 1.00 56.94 165 GLU A C 1
ATOM 1362 O O . GLU A 1 165 ? 50.339 8.308 -67.796 1.00 56.94 165 GLU A O 1
ATOM 1367 N N . ILE A 1 166 ? 52.211 8.811 -66.658 1.00 45.88 166 ILE A N 1
ATOM 1368 C CA . ILE A 1 166 ? 52.251 10.286 -66.788 1.00 45.88 166 ILE A CA 1
ATOM 1369 C C . ILE A 1 166 ? 52.984 10.677 -68.094 1.00 45.88 166 ILE A C 1
ATOM 1371 O O . ILE A 1 166 ? 53.841 9.915 -68.547 1.00 45.88 166 ILE A O 1
ATOM 1375 N N . PRO A 1 167 ? 52.681 11.831 -68.721 1.00 59.97 167 PRO A N 1
ATOM 1376 C CA . PRO A 1 167 ? 53.640 12.960 -68.708 1.00 59.97 167 PRO A CA 1
ATOM 1377 C C . PRO A 1 167 ? 53.058 14.279 -68.177 1.00 59.97 167 PRO A C 1
ATOM 1379 O O . PRO A 1 167 ? 51.909 14.618 -68.541 1.00 59.97 167 PRO A O 1
#

pLDDT: mean 75.89, std 18.19, range [40.03, 97.44]

Organism: NCBI:txid2585811

Secondary structure (DSSP, 8-state):
--TTTTS-----------PPTTHHHHHHHHHHHHHHHHHHHHHHHHHHHHHHHHHH-SS-GGGGT-------PPPHHHHHHHHHHHTTS-GGGHHHHHHHHHHHHHHS---HHHHHHHHHHHHHHHHHHHHHHHHHHHHHHHHHHHHHTT-----------------

Foldseek 3Di:
DPLPPVQPQDPDDDDDQDFDVVLVVQLVVLVVLLVVVLVVLVVVVVVVVVVVCVVVDDDDPCVVVPPPDPRLDQPPVLSVLSSSLSRPDDPVCSVVLVVVLVVSVVSDPDDSNVSSVSSSRSSVSVVVVVVVVVVVVVVVVVVVVVVVVPPDPPDDDDDDDDDDDDD

Sequence (167 aa):
MPLFGWMKWSKTDSYKSTRCPGSEVVTKTLLRELKWHLKERERLLQEIENEQKVQKTGMDYNWLKNYQNPQATIPATEQRQLEVLCSQIQPCQTGTVLSRFREVLAENDVLPWEIVYIFKQVLKDFLTTIERENQAEQLVDAWNTNCSEHFSPHGDSSNKSDKDEIP